Protein AF-R5ZSF4-F1 (afdb_monomer)

Structure (mmCIF, N/CA/C/O backbone):
data_AF-R5ZSF4-F1
#
_entry.id   AF-R5ZSF4-F1
#
loop_
_atom_site.group_PDB
_atom_site.id
_atom_site.type_symbol
_atom_site.label_atom_id
_atom_site.label_alt_id
_atom_site.label_comp_id
_atom_site.label_asym_id
_atom_site.label_entity_id
_atom_site.label_seq_id
_atom_site.pdbx_PDB_ins_code
_atom_site.Cartn_x
_atom_site.Cartn_y
_atom_site.Cartn_z
_atom_site.occupancy
_atom_site.B_iso_or_equiv
_atom_site.auth_seq_id
_atom_site.auth_comp_id
_atom_site.auth_asym_id
_atom_site.auth_atom_id
_atom_site.pdbx_PDB_model_num
ATOM 1 N N . MET A 1 1 ? 11.747 20.821 -6.884 1.00 38.22 1 MET A N 1
ATOM 2 C CA . MET A 1 1 ? 11.885 19.366 -7.100 1.00 38.22 1 MET A CA 1
ATOM 3 C C . MET A 1 1 ? 10.484 18.791 -7.290 1.00 38.22 1 MET A C 1
ATOM 5 O O . MET A 1 1 ? 9.864 18.367 -6.325 1.00 38.22 1 MET A O 1
ATOM 9 N N . CYS A 1 2 ? 9.921 18.909 -8.495 1.00 38.75 2 CYS A N 1
ATOM 10 C CA . CYS A 1 2 ? 8.632 18.306 -8.827 1.00 38.75 2 CYS A CA 1
ATOM 11 C C . CYS A 1 2 ? 8.958 16.976 -9.502 1.00 38.75 2 CYS A C 1
ATOM 13 O O . CYS A 1 2 ? 9.163 16.933 -10.709 1.00 38.75 2 CYS A O 1
ATOM 15 N N . ASP A 1 3 ? 9.132 15.918 -8.711 1.00 44.66 3 ASP A N 1
ATOM 16 C CA . ASP A 1 3 ? 9.223 14.565 -9.257 1.00 44.66 3 ASP A CA 1
ATOM 17 C C . ASP A 1 3 ? 7.817 14.162 -9.728 1.00 44.66 3 ASP A C 1
ATOM 19 O O . ASP A 1 3 ? 7.091 13.435 -9.047 1.00 44.66 3 ASP A O 1
ATOM 23 N N . THR A 1 4 ? 7.398 14.707 -10.869 1.00 45.44 4 THR A N 1
ATOM 24 C CA . THR A 1 4 ? 6.191 14.289 -11.578 1.00 45.44 4 THR A CA 1
ATOM 25 C C . THR A 1 4 ? 6.504 12.948 -12.225 1.00 45.44 4 THR A C 1
ATOM 27 O O . THR A 1 4 ? 6.919 12.870 -13.377 1.00 45.44 4 THR A O 1
ATOM 30 N N . TYR A 1 5 ? 6.362 11.870 -11.457 1.00 58.56 5 TYR A N 1
ATOM 31 C CA . TYR A 1 5 ? 6.172 10.559 -12.061 1.00 58.56 5 TYR A CA 1
ATOM 32 C C . TYR A 1 5 ? 4.866 10.629 -12.847 1.00 58.56 5 TYR A C 1
ATOM 34 O O . TYR A 1 5 ? 3.840 11.032 -12.303 1.00 58.56 5 TYR A O 1
ATOM 42 N N . ASN A 1 6 ? 4.926 10.296 -14.134 1.00 64.69 6 ASN A N 1
ATOM 43 C CA . ASN A 1 6 ? 3.847 10.466 -15.113 1.00 64.69 6 ASN A CA 1
ATOM 44 C C . ASN A 1 6 ? 2.663 9.503 -14.901 1.00 64.69 6 ASN A C 1
ATOM 46 O O . ASN A 1 6 ? 1.983 9.143 -15.857 1.00 64.69 6 ASN A O 1
ATOM 50 N N . TYR A 1 7 ? 2.423 9.042 -13.673 1.00 76.06 7 TYR A N 1
ATOM 51 C CA . TYR A 1 7 ? 1.328 8.133 -13.398 1.00 76.06 7 TYR A CA 1
ATOM 52 C C . TYR A 1 7 ? 0.699 8.352 -12.035 1.00 76.06 7 TYR A C 1
ATOM 54 O O . TYR A 1 7 ? 1.367 8.547 -11.017 1.00 76.06 7 TYR A O 1
ATOM 62 N N . ASN A 1 8 ? -0.624 8.260 -12.029 1.00 82.75 8 ASN A N 1
ATOM 63 C CA . ASN A 1 8 ? -1.402 8.294 -10.811 1.00 82.75 8 ASN A CA 1
ATOM 64 C C . ASN A 1 8 ? -1.445 6.901 -10.187 1.00 82.75 8 ASN A C 1
ATOM 66 O O . ASN A 1 8 ? -1.459 5.884 -10.884 1.00 82.75 8 ASN A O 1
ATOM 70 N N . VAL A 1 9 ? -1.469 6.867 -8.857 1.00 87.31 9 VAL A N 1
ATOM 71 C CA . VAL A 1 9 ? -1.718 5.656 -8.074 1.00 87.31 9 VAL A CA 1
ATOM 72 C C . VAL A 1 9 ? -3.030 5.846 -7.335 1.00 87.31 9 VAL A C 1
ATOM 74 O O . VAL A 1 9 ? -3.167 6.770 -6.532 1.00 87.31 9 VAL A O 1
ATOM 77 N N . THR A 1 10 ? -3.967 4.942 -7.578 1.00 89.44 10 THR A N 1
ATOM 78 C CA . THR A 1 10 ? -5.279 4.925 -6.942 1.00 89.44 10 THR A CA 1
ATOM 79 C C . THR A 1 10 ? -5.320 3.766 -5.963 1.00 89.44 10 THR A C 1
ATOM 81 O O . THR A 1 10 ? -5.016 2.631 -6.316 1.00 89.44 10 THR A O 1
ATOM 84 N N . VAL A 1 11 ? -5.686 4.036 -4.711 1.00 92.12 11 VAL A N 1
ATOM 85 C CA . VAL A 1 11 ? -5.854 2.994 -3.693 1.00 92.12 11 VAL A CA 1
ATOM 86 C C . VAL A 1 11 ? -7.314 2.925 -3.291 1.00 92.12 11 VAL A C 1
ATOM 88 O O . VAL A 1 11 ? -7.892 3.912 -2.843 1.00 92.12 11 VAL A O 1
ATOM 91 N N . THR A 1 12 ? -7.884 1.738 -3.435 1.00 91.88 12 THR A N 1
ATOM 92 C CA . THR A 1 12 ? -9.226 1.392 -2.984 1.00 91.88 12 THR A CA 1
ATOM 93 C C . THR A 1 12 ? -9.105 0.552 -1.726 1.00 91.88 12 THR A C 1
ATOM 95 O O . THR A 1 12 ? -8.381 -0.444 -1.702 1.00 91.88 12 THR A O 1
ATOM 98 N N . ILE A 1 13 ? -9.812 0.954 -0.677 1.00 91.94 13 ILE A N 1
ATOM 99 C CA . ILE A 1 13 ? -9.925 0.181 0.556 1.00 91.94 13 ILE A CA 1
ATOM 100 C C . ILE A 1 13 ? -11.382 -0.191 0.779 1.00 91.94 13 ILE A C 1
ATOM 102 O O . ILE A 1 13 ? -12.281 0.586 0.457 1.00 91.94 13 ILE A O 1
ATOM 106 N N . VAL A 1 14 ? -11.608 -1.366 1.351 1.00 92.12 14 VAL A N 1
ATOM 107 C CA . VAL A 1 14 ? -12.930 -1.806 1.795 1.00 92.12 14 VAL A CA 1
ATOM 108 C C . VAL A 1 14 ? -12.880 -1.917 3.306 1.00 92.12 14 VAL A C 1
ATOM 110 O O . VAL A 1 14 ? -12.005 -2.597 3.841 1.00 92.12 14 VAL A O 1
ATOM 113 N N . ILE A 1 15 ? -13.789 -1.226 3.987 1.00 90.25 15 ILE A N 1
ATOM 114 C CA . ILE A 1 15 ? -13.932 -1.273 5.442 1.00 90.25 15 ILE A CA 1
ATOM 115 C C . ILE A 1 15 ? -15.275 -1.926 5.749 1.00 90.25 15 ILE A C 1
ATOM 117 O O . ILE A 1 15 ? -16.298 -1.542 5.181 1.00 90.25 15 ILE A O 1
ATOM 121 N N . SER A 1 16 ? -15.265 -2.927 6.622 1.00 90.94 16 SER A N 1
ATOM 122 C CA . SER A 1 16 ? -16.472 -3.583 7.119 1.00 90.94 16 SER A CA 1
ATOM 123 C C . SER A 1 16 ? -16.489 -3.476 8.639 1.00 90.94 16 SER A C 1
ATOM 125 O O . SER A 1 16 ? -15.577 -3.962 9.309 1.00 90.94 16 SER A O 1
ATOM 127 N N . GLY A 1 17 ? -17.492 -2.781 9.180 1.00 87.19 17 GLY A N 1
ATOM 128 C CA . GLY A 1 17 ? -17.481 -2.359 10.581 1.00 87.19 17 GLY A CA 1
ATOM 129 C C . GLY A 1 17 ? -16.327 -1.388 10.834 1.00 87.19 17 GLY A C 1
ATOM 130 O O . GLY A 1 17 ? -16.300 -0.311 10.247 1.00 87.19 17 GLY A O 1
ATOM 131 N N . ASP A 1 18 ? -15.356 -1.809 11.648 1.00 85.31 18 ASP A N 1
ATOM 132 C CA . ASP A 1 18 ? -14.181 -1.012 12.038 1.00 85.31 18 ASP A CA 1
ATOM 133 C C . ASP A 1 18 ? -12.850 -1.517 11.455 1.00 85.31 18 ASP A C 1
ATOM 135 O O . ASP A 1 18 ? -11.786 -0.956 11.743 1.00 85.31 18 ASP A O 1
ATOM 139 N N . VAL A 1 19 ? -12.891 -2.571 10.632 1.00 89.12 19 VAL A N 1
ATOM 140 C CA . VAL A 1 19 ? -11.695 -3.223 10.082 1.00 89.12 19 VAL A CA 1
ATOM 141 C C . VAL A 1 19 ? -11.641 -3.119 8.563 1.00 89.12 19 VAL A C 1
ATOM 143 O O . VAL A 1 19 ? -12.646 -3.239 7.861 1.00 89.12 19 VAL A O 1
ATOM 146 N N . ILE A 1 20 ? -10.438 -2.910 8.041 1.00 91.38 20 ILE A N 1
ATOM 147 C CA . ILE A 1 20 ? -10.150 -2.969 6.612 1.00 91.38 20 ILE A CA 1
ATOM 148 C C . ILE A 1 20 ? -10.152 -4.439 6.204 1.00 91.38 20 ILE A C 1
ATOM 150 O O . ILE A 1 20 ? -9.367 -5.232 6.724 1.00 91.38 20 ILE A O 1
ATOM 154 N N . THR A 1 21 ? -11.018 -4.795 5.265 1.00 92.88 21 THR A N 1
ATOM 155 C CA . THR A 1 21 ? -11.162 -6.158 4.742 1.00 92.88 21 THR A CA 1
ATOM 156 C C . THR A 1 21 ? -10.440 -6.352 3.415 1.00 92.88 21 THR A C 1
ATOM 158 O O . THR A 1 21 ? -10.105 -7.479 3.061 1.00 92.88 21 THR A O 1
ATOM 161 N N . SER A 1 22 ? -10.171 -5.270 2.682 1.00 92.44 22 SER A N 1
ATOM 162 C CA . SER A 1 22 ? -9.430 -5.327 1.425 1.00 92.44 22 SER A CA 1
ATOM 163 C C . SER A 1 22 ? -8.680 -4.030 1.152 1.00 92.44 22 SER A C 1
ATOM 165 O O . SER A 1 22 ? -9.161 -2.939 1.467 1.00 92.44 22 SER A O 1
ATOM 167 N N . VAL A 1 23 ? -7.504 -4.163 0.540 1.00 93.12 23 VAL A N 1
ATOM 168 C CA . VAL A 1 23 ? -6.679 -3.057 0.049 1.00 93.12 23 VAL A CA 1
ATOM 169 C C . VAL A 1 23 ? -6.238 -3.399 -1.362 1.00 93.12 23 VAL A C 1
ATOM 171 O O . VAL A 1 23 ? -5.551 -4.392 -1.587 1.00 93.12 23 VAL A O 1
ATOM 174 N N . THR A 1 24 ? -6.624 -2.574 -2.324 1.00 92.81 24 THR A N 1
ATOM 175 C CA . THR A 1 24 ? -6.261 -2.735 -3.731 1.00 92.81 24 THR A CA 1
ATOM 176 C C . THR A 1 24 ? -5.625 -1.447 -4.217 1.00 92.81 24 THR A C 1
ATOM 178 O O . THR A 1 24 ? -6.240 -0.388 -4.130 1.00 92.81 24 THR A O 1
ATOM 181 N N . ALA A 1 25 ? -4.400 -1.521 -4.735 1.00 90.94 25 ALA A N 1
ATOM 182 C CA . ALA A 1 25 ? -3.786 -0.396 -5.423 1.00 90.94 25 ALA A CA 1
ATOM 183 C C . ALA A 1 25 ? -3.773 -0.653 -6.931 1.00 90.94 25 ALA A C 1
ATOM 185 O O . ALA A 1 25 ? -3.454 -1.750 -7.393 1.00 90.94 25 ALA A O 1
ATOM 186 N N . THR A 1 26 ? -4.085 0.383 -7.697 1.00 90.81 26 THR A N 1
ATOM 187 C CA . THR A 1 26 ? -3.965 0.431 -9.152 1.00 90.81 26 THR A CA 1
ATOM 188 C C . THR A 1 26 ? -3.099 1.623 -9.538 1.00 90.81 26 THR A C 1
ATOM 190 O O . THR A 1 26 ? -2.977 2.593 -8.787 1.00 90.81 26 THR A O 1
ATOM 193 N N . SER A 1 27 ? -2.443 1.545 -10.690 1.00 87.06 27 SER A N 1
ATOM 194 C CA . SER A 1 27 ? -1.690 2.671 -11.230 1.00 87.06 27 SER A CA 1
ATOM 195 C C . SER A 1 27 ? -1.938 2.832 -1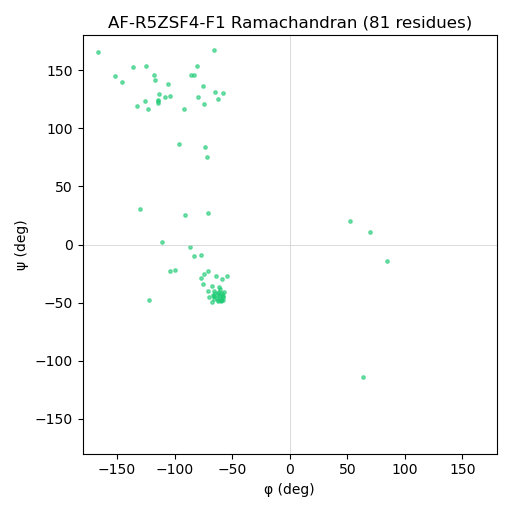2.715 1.00 87.06 27 SER A C 1
ATOM 197 O O . SER A 1 27 ? -2.210 1.859 -13.414 1.00 87.06 27 SER A O 1
ATOM 199 N N . GLU A 1 28 ? -1.789 4.063 -13.185 1.00 86.81 28 GLU A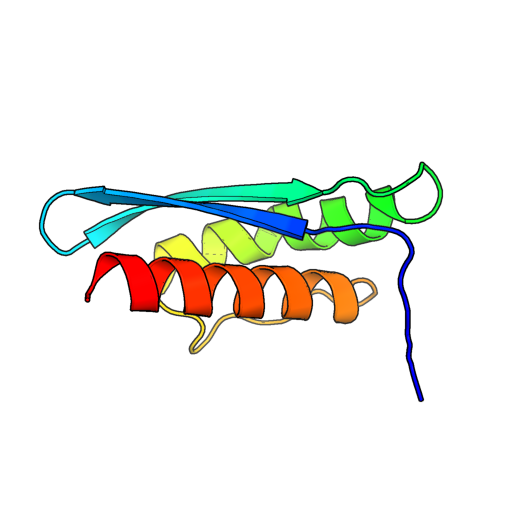 N 1
ATOM 200 C CA . GLU A 1 28 ? -1.778 4.411 -14.609 1.00 86.81 28 GLU A CA 1
ATOM 201 C C . GLU A 1 28 ? -0.344 4.386 -15.172 1.00 86.81 28 GLU A C 1
ATOM 203 O O . GLU A 1 28 ? -0.010 5.109 -16.107 1.00 86.81 28 GLU A O 1
ATOM 208 N N . ALA A 1 29 ? 0.548 3.606 -14.546 1.00 83.19 29 ALA A N 1
ATOM 209 C CA . ALA A 1 29 ? 1.961 3.555 -14.894 1.00 83.19 29 ALA A CA 1
ATOM 210 C C . ALA A 1 29 ? 2.167 2.994 -16.303 1.00 83.19 29 ALA A C 1
ATOM 212 O O . ALA A 1 29 ? 1.656 1.928 -16.644 1.00 83.19 29 ALA A O 1
ATOM 213 N N . GLY A 1 30 ? 2.977 3.689 -17.105 1.00 79.88 30 GLY A N 1
ATOM 214 C CA . GLY A 1 30 ? 3.448 3.167 -18.385 1.00 79.88 30 GLY A CA 1
ATOM 215 C C . GLY A 1 30 ? 4.366 1.953 -18.201 1.00 79.88 30 GLY A C 1
ATOM 216 O O . GLY A 1 30 ? 4.858 1.683 -17.105 1.00 79.88 30 GLY A O 1
ATOM 217 N N . ALA A 1 31 ? 4.657 1.235 -19.289 1.00 79.75 31 ALA A N 1
ATOM 218 C CA . ALA A 1 31 ? 5.432 -0.013 -19.263 1.00 79.75 31 ALA A CA 1
ATOM 219 C C . ALA A 1 31 ? 6.813 0.096 -18.577 1.00 79.75 31 ALA A C 1
ATOM 221 O O . ALA A 1 31 ? 7.308 -0.888 -18.037 1.00 79.75 31 ALA A O 1
ATOM 222 N N . GLN A 1 32 ? 7.423 1.284 -18.565 1.00 80.12 32 GLN A N 1
ATOM 223 C CA . GLN A 1 32 ? 8.717 1.525 -17.916 1.00 80.12 32 GLN A CA 1
ATOM 224 C C . GLN A 1 32 ? 8.613 1.634 -16.386 1.00 80.12 32 GLN A C 1
ATOM 226 O O . GLN A 1 32 ? 9.551 1.279 -15.676 1.00 80.12 32 GLN A O 1
ATOM 231 N N . ASP A 1 33 ? 7.468 2.093 -15.876 1.00 82.69 33 ASP A N 1
ATOM 232 C CA . ASP A 1 33 ? 7.250 2.363 -14.454 1.00 82.69 33 ASP A CA 1
ATOM 233 C C . ASP A 1 33 ? 6.397 1.294 -13.762 1.00 82.69 33 ASP A C 1
ATOM 235 O O . ASP A 1 33 ? 6.491 1.100 -12.543 1.00 82.69 33 ASP A O 1
ATOM 239 N N . VAL A 1 34 ? 5.588 0.562 -14.537 1.00 87.25 34 VAL A N 1
ATOM 240 C CA . VAL A 1 34 ? 4.672 -0.464 -14.028 1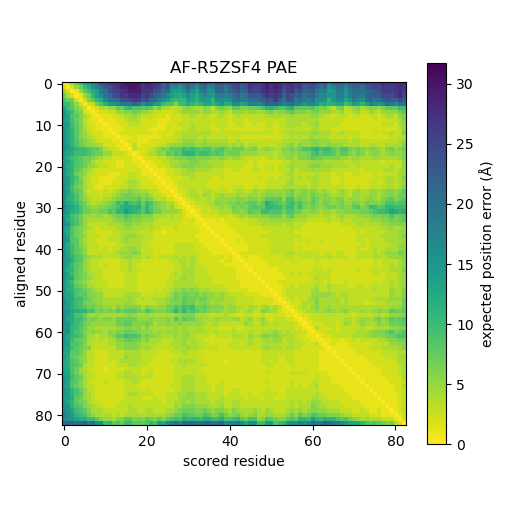.00 87.25 34 VAL A CA 1
ATOM 241 C C . VAL A 1 34 ? 5.411 -1.555 -13.258 1.00 87.25 34 VAL A C 1
ATOM 243 O O . VAL A 1 34 ? 4.874 -2.089 -12.295 1.00 87.25 34 VAL A O 1
ATOM 246 N N . GLN A 1 35 ? 6.669 -1.847 -13.605 1.00 89.50 35 GLN A N 1
ATOM 247 C CA . GLN A 1 35 ? 7.488 -2.810 -12.869 1.00 89.50 35 GLN A CA 1
ATOM 248 C C . GLN A 1 35 ? 7.709 -2.387 -11.407 1.00 89.50 35 GLN A C 1
ATOM 250 O O . GLN A 1 35 ? 7.544 -3.202 -10.500 1.00 89.50 35 GLN A O 1
ATOM 255 N N . TYR A 1 36 ? 8.000 -1.107 -11.157 1.00 88.94 36 TYR A N 1
ATOM 256 C CA . TYR A 1 36 ? 8.219 -0.586 -9.807 1.00 88.94 36 TYR A CA 1
ATOM 257 C C . TYR A 1 36 ? 6.904 -0.538 -9.036 1.00 88.94 36 TYR A C 1
ATOM 259 O O . TYR A 1 36 ? 6.849 -0.919 -7.864 1.00 88.94 36 TYR A O 1
ATOM 267 N N . PHE A 1 37 ? 5.823 -0.141 -9.711 1.00 90.12 37 PHE A N 1
ATOM 268 C CA . PHE A 1 37 ? 4.496 -0.209 -9.124 1.00 90.12 37 PHE A CA 1
ATOM 269 C C . PHE A 1 37 ? 4.125 -1.643 -8.741 1.00 90.12 37 PHE A C 1
ATOM 271 O O . PHE A 1 37 ? 3.731 -1.864 -7.603 1.00 90.12 37 PHE A O 1
ATOM 278 N N . ASN A 1 38 ? 4.312 -2.619 -9.628 1.00 91.25 38 ASN A N 1
ATOM 279 C CA . ASN A 1 38 ? 3.988 -4.023 -9.378 1.00 91.25 38 ASN A CA 1
ATOM 280 C C . ASN A 1 38 ? 4.796 -4.594 -8.210 1.00 91.25 38 ASN A C 1
ATOM 282 O O . ASN A 1 38 ? 4.233 -5.280 -7.358 1.00 91.25 38 ASN A O 1
ATOM 286 N N . MET A 1 39 ? 6.086 -4.257 -8.113 1.00 91.94 39 MET A N 1
ATOM 287 C CA . MET A 1 39 ? 6.919 -4.639 -6.969 1.00 91.94 39 MET A CA 1
ATOM 288 C C . MET A 1 39 ? 6.356 -4.113 -5.643 1.00 91.94 39 MET A C 1
ATOM 290 O O . MET A 1 39 ? 6.313 -4.851 -4.658 1.00 91.94 39 MET A O 1
ATOM 294 N N . ALA A 1 40 ? 5.911 -2.854 -5.611 1.00 91.88 40 ALA A N 1
ATOM 295 C CA . ALA A 1 40 ? 5.277 -2.277 -4.430 1.00 91.88 40 ALA A CA 1
ATOM 296 C C . ALA A 1 40 ? 3.882 -2.875 -4.178 1.00 91.88 40 ALA A C 1
ATOM 298 O O . ALA A 1 40 ? 3.577 -3.263 -3.052 1.00 91.88 40 ALA A O 1
ATOM 299 N N . ASN A 1 41 ? 3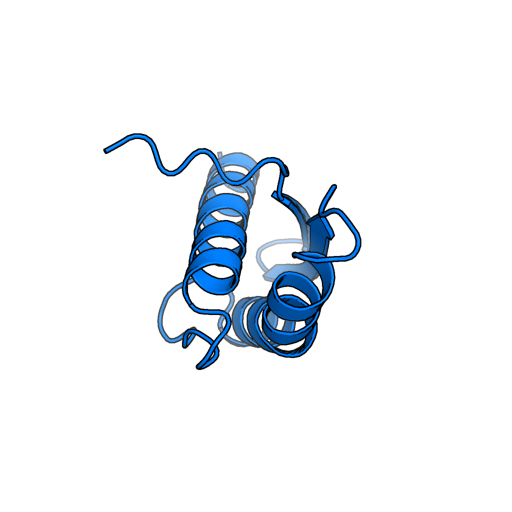.057 -3.008 -5.216 1.00 91.56 41 ASN A N 1
ATOM 300 C CA . ASN A 1 41 ? 1.688 -3.519 -5.160 1.00 91.56 41 ASN A CA 1
ATOM 301 C C . ASN A 1 41 ? 1.622 -4.989 -4.714 1.00 91.56 41 ASN A C 1
ATOM 303 O O . ASN A 1 41 ? 0.652 -5.406 -4.095 1.00 91.56 41 ASN A O 1
ATOM 307 N N . ALA A 1 42 ? 2.676 -5.769 -4.954 1.00 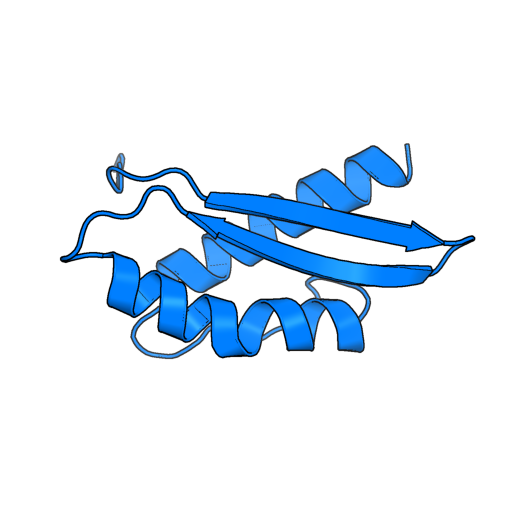92.19 42 ALA A N 1
ATOM 308 C CA . ALA A 1 42 ? 2.759 -7.150 -4.490 1.00 92.19 42 ALA A CA 1
ATOM 309 C C . ALA A 1 42 ? 2.941 -7.281 -2.964 1.00 92.19 42 ALA A C 1
ATOM 311 O O . ALA A 1 42 ? 2.642 -8.335 -2.407 1.00 92.19 42 ALA A O 1
ATOM 312 N N . LYS A 1 43 ? 3.456 -6.248 -2.279 1.00 91.62 43 LYS A N 1
ATOM 313 C CA . LYS A 1 43 ? 3.815 -6.324 -0.847 1.00 91.62 43 LYS A CA 1
ATOM 314 C C . LYS A 1 43 ? 3.088 -5.300 0.018 1.00 91.62 43 LYS A C 1
ATOM 316 O O . LYS A 1 43 ? 2.533 -5.651 1.055 1.00 91.62 43 LYS A O 1
ATOM 321 N N . VAL A 1 44 ? 3.071 -4.042 -0.412 1.00 93.19 44 VAL A N 1
ATOM 322 C CA . VAL A 1 44 ? 2.580 -2.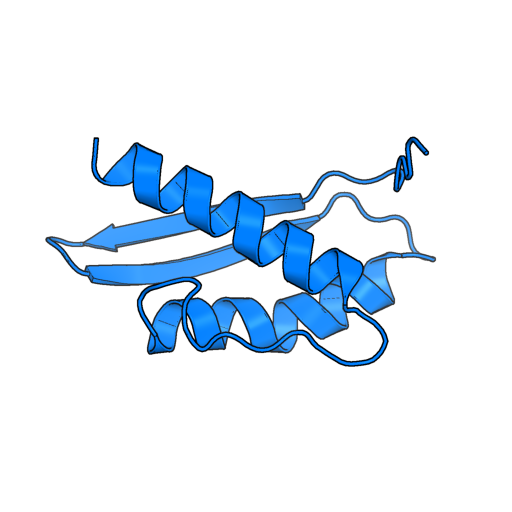907 0.379 1.00 93.19 44 VAL A CA 1
ATOM 323 C C . VAL A 1 44 ? 1.088 -3.038 0.719 1.00 93.19 44 VAL A C 1
ATOM 325 O O . VAL A 1 44 ? 0.765 -2.899 1.895 1.00 93.19 44 VAL A O 1
ATOM 328 N N . PRO A 1 45 ? 0.166 -3.358 -0.213 1.00 92.25 45 PRO A N 1
ATOM 329 C CA . PRO A 1 45 ? -1.250 -3.560 0.115 1.00 92.25 45 PRO A CA 1
ATOM 330 C C . PRO A 1 45 ? -1.491 -4.676 1.134 1.00 92.25 45 PRO A C 1
ATOM 332 O O . PRO A 1 45 ? -2.276 -4.494 2.060 1.00 92.25 45 PRO A O 1
ATOM 335 N N . ALA A 1 46 ? -0.782 -5.802 1.008 1.00 91.44 46 ALA A N 1
ATOM 336 C CA . ALA A 1 46 ? -0.894 -6.917 1.947 1.00 91.44 46 ALA A CA 1
ATOM 337 C C . ALA A 1 46 ? -0.410 -6.522 3.351 1.00 91.44 46 ALA A C 1
ATOM 339 O O . ALA A 1 46 ? -1.062 -6.835 4.343 1.00 91.44 46 ALA A O 1
ATOM 340 N N . GLN A 1 47 ? 0.693 -5.772 3.438 1.00 93.00 47 GLN A N 1
ATOM 341 C CA . GLN A 1 47 ? 1.186 -5.226 4.704 1.00 93.00 47 GLN A CA 1
ATOM 342 C C . GLN A 1 47 ? 0.230 -4.185 5.304 1.00 93.00 47 GLN A C 1
ATOM 344 O O . GLN A 1 47 ? 0.009 -4.196 6.509 1.00 93.00 47 GLN A O 1
ATOM 349 N N . LEU A 1 48 ? -0.369 -3.314 4.485 1.00 91.81 48 LEU A N 1
ATOM 350 C CA . LEU A 1 48 ? -1.373 -2.339 4.934 1.00 91.81 48 LEU A CA 1
ATOM 351 C C . LEU A 1 48 ? -2.617 -3.033 5.494 1.00 91.81 48 LEU A C 1
ATOM 353 O O . LEU A 1 48 ? -3.141 -2.609 6.522 1.00 91.81 48 LEU A O 1
ATOM 357 N N . LEU A 1 49 ? -3.066 -4.107 4.839 1.00 91.19 49 LEU A N 1
ATOM 358 C CA . LEU A 1 49 ? -4.177 -4.928 5.307 1.00 91.19 49 LEU A CA 1
ATOM 359 C C . LEU A 1 49 ? -3.828 -5.639 6.622 1.00 91.19 49 LEU A C 1
ATOM 361 O O . LEU A 1 49 ? -4.631 -5.624 7.550 1.00 91.19 49 LEU A O 1
ATOM 365 N N . ALA A 1 50 ? -2.630 -6.213 6.734 1.00 91.50 50 ALA A N 1
ATOM 366 C CA . ALA A 1 50 ? -2.188 -6.890 7.953 1.00 91.50 50 ALA A CA 1
ATOM 367 C C . ALA A 1 50 ? -2.028 -5.922 9.139 1.00 91.50 50 ALA A C 1
ATOM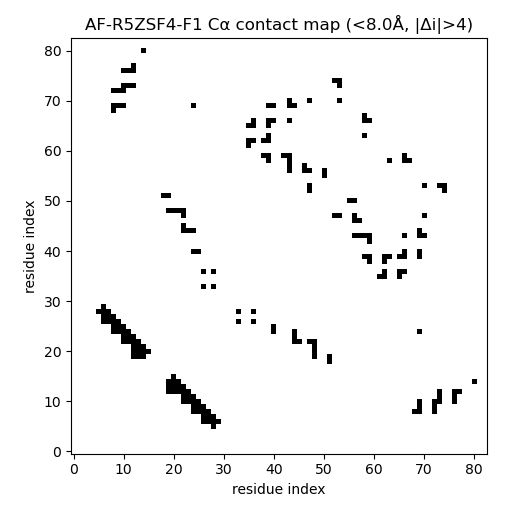 369 O O . ALA A 1 50 ? -2.493 -6.208 10.239 1.00 91.50 50 ALA A O 1
ATOM 370 N N . ASN A 1 51 ? -1.421 -4.755 8.910 1.00 91.44 51 ASN A N 1
ATOM 371 C CA . ASN A 1 51 ? -1.167 -3.759 9.954 1.00 91.44 51 ASN A CA 1
ATOM 372 C C . ASN A 1 51 ? -2.368 -2.850 10.236 1.00 91.44 51 ASN A C 1
ATOM 374 O O . ASN A 1 51 ? -2.309 -2.044 11.168 1.00 91.44 51 ASN A O 1
ATOM 378 N N . GLN A 1 52 ? -3.411 -2.903 9.399 1.00 89.38 52 GLN A N 1
ATOM 379 C CA . GLN A 1 52 ? -4.579 -2.013 9.450 1.00 89.38 52 GLN A CA 1
ATOM 380 C C . GLN A 1 52 ? -4.206 -0.514 9.466 1.00 89.38 52 GLN A C 1
ATOM 382 O O . GLN A 1 52 ? -4.975 0.340 9.906 1.00 89.38 52 GLN A O 1
ATOM 387 N N . SER A 1 53 ? -2.993 -0.177 9.026 1.00 89.00 53 SER A N 1
ATOM 388 C CA . SER A 1 53 ? -2.414 1.160 9.108 1.00 89.00 53 SER A CA 1
ATOM 389 C C . SER A 1 53 ? -1.170 1.257 8.227 1.00 89.00 53 SER A C 1
ATOM 391 O O . SER A 1 53 ? -0.599 0.252 7.811 1.00 89.00 53 SER A O 1
ATOM 393 N N . THR A 1 54 ? -0.709 2.481 7.966 1.00 87.94 54 THR A N 1
ATOM 394 C CA . THR A 1 54 ? 0.590 2.715 7.314 1.00 87.94 54 THR A CA 1
ATOM 395 C C . THR A 1 54 ? 1.778 2.539 8.260 1.00 87.94 54 THR A C 1
ATOM 397 O O . THR A 1 54 ? 2.921 2.596 7.808 1.00 87.94 54 THR A O 1
ATOM 400 N N . SER A 1 55 ? 1.530 2.383 9.564 1.00 86.00 55 SER A N 1
ATOM 401 C CA . SER A 1 55 ? 2.583 2.181 10.556 1.00 86.00 55 SER A CA 1
ATOM 402 C C . SER A 1 55 ? 3.111 0.752 10.455 1.00 86.00 55 SER A C 1
ATOM 404 O O . SER A 1 55 ? 2.339 -0.186 10.276 1.00 86.00 55 SER A O 1
ATOM 406 N N . GLY A 1 56 ? 4.433 0.581 10.506 1.00 83.19 56 GLY A N 1
ATOM 407 C CA . GLY A 1 56 ? 5.071 -0.732 10.350 1.00 83.19 56 GLY A CA 1
ATOM 408 C C . GLY A 1 56 ? 4.989 -1.326 8.938 1.00 83.19 56 GLY A C 1
ATOM 409 O O . GLY A 1 56 ? 5.284 -2.502 8.754 1.00 83.19 56 GLY A O 1
ATOM 410 N N . VAL A 1 57 ? 4.559 -0.549 7.935 1.00 89.38 57 VAL A N 1
ATOM 411 C CA . VAL A 1 57 ? 4.596 -0.973 6.530 1.00 89.38 57 VAL A CA 1
ATOM 412 C C . VAL A 1 57 ? 5.911 -0.517 5.920 1.00 89.38 57 VAL A C 1
ATOM 414 O O . VAL A 1 57 ? 6.147 0.687 5.775 1.00 89.38 57 VAL A O 1
ATOM 417 N N . ASP A 1 58 ? 6.744 -1.465 5.509 1.00 89.69 58 ASP A N 1
ATOM 418 C CA . ASP A 1 58 ? 8.040 -1.183 4.899 1.00 89.69 58 ASP A CA 1
ATOM 419 C C . ASP A 1 58 ? 7.918 -0.814 3.420 1.00 89.69 58 ASP A C 1
ATOM 421 O O . ASP A 1 58 ? 6.935 -1.095 2.737 1.00 89.69 58 ASP A O 1
ATOM 425 N N . SER A 1 59 ? 8.882 -0.048 2.914 1.00 89.12 59 SER A N 1
ATOM 426 C CA . SER A 1 59 ? 8.982 0.215 1.475 1.00 89.12 59 SER A CA 1
ATOM 427 C C . SER A 1 59 ? 9.762 -0.895 0.786 1.00 89.12 59 SER A C 1
ATOM 429 O O . SER A 1 59 ? 10.738 -1.398 1.336 1.00 89.12 59 SER A O 1
ATOM 431 N N . VAL A 1 60 ? 9.390 -1.223 -0.448 1.00 89.44 60 VAL A N 1
ATOM 432 C CA . VAL A 1 60 ? 10.106 -2.222 -1.245 1.00 89.44 60 VAL A CA 1
ATOM 433 C C . VAL A 1 60 ? 11.358 -1.597 -1.863 1.00 89.44 60 VAL A C 1
ATOM 435 O O . VAL A 1 60 ? 11.270 -0.570 -2.538 1.00 89.44 60 VAL A O 1
ATOM 438 N N . SER A 1 61 ? 12.521 -2.220 -1.659 1.00 87.00 61 SER A N 1
ATOM 439 C CA . SER A 1 61 ? 13.785 -1.802 -2.280 1.00 87.00 61 SER A CA 1
ATOM 440 C C . SER A 1 61 ? 13.674 -1.805 -3.806 1.00 87.00 61 SER A C 1
ATOM 442 O O . SER A 1 61 ? 13.193 -2.770 -4.395 1.00 87.00 61 SER A O 1
ATOM 444 N N . GLY A 1 62 ? 14.081 -0.706 -4.446 1.00 84.56 62 GLY A N 1
ATOM 445 C CA . GLY A 1 62 ? 13.907 -0.489 -5.890 1.00 84.56 62 GLY A CA 1
ATOM 446 C C . GLY A 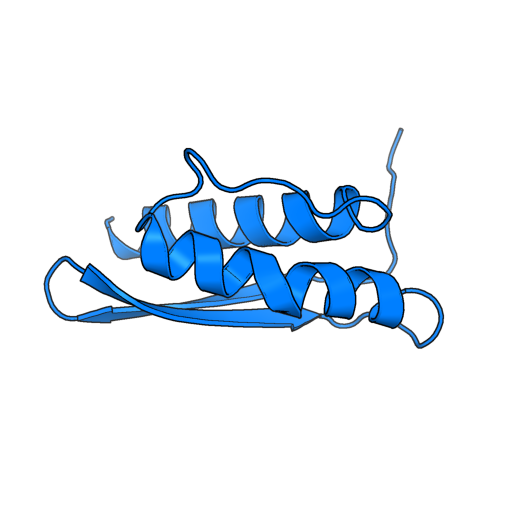1 62 ? 12.535 0.072 -6.286 1.00 84.56 62 GLY A C 1
ATOM 447 O O . GLY A 1 62 ? 12.394 0.602 -7.378 1.00 84.56 62 GLY A O 1
ATOM 448 N N . ALA A 1 63 ? 11.548 0.052 -5.386 1.00 89.25 63 ALA A N 1
ATOM 449 C CA . ALA A 1 63 ? 10.207 0.603 -5.596 1.00 89.25 63 ALA A CA 1
ATOM 450 C C . ALA A 1 63 ? 9.780 1.526 -4.441 1.00 89.25 63 ALA A C 1
ATOM 452 O O . ALA A 1 63 ? 8.597 1.631 -4.100 1.00 89.25 63 ALA A O 1
ATOM 453 N N . THR A 1 64 ? 10.743 2.205 -3.810 1.00 89.00 64 THR A N 1
ATOM 454 C CA . THR A 1 64 ? 10.511 3.055 -2.633 1.00 89.00 64 THR A CA 1
ATOM 455 C C . THR A 1 64 ? 9.483 4.146 -2.915 1.00 89.00 64 THR A C 1
ATOM 457 O O . THR A 1 64 ? 8.599 4.393 -2.097 1.00 89.00 64 THR A O 1
ATOM 460 N N . LYS A 1 65 ? 9.547 4.765 -4.099 1.00 86.12 65 LYS A N 1
ATOM 461 C CA . LYS A 1 65 ? 8.622 5.836 -4.482 1.00 86.12 65 LYS A CA 1
ATOM 462 C C . LYS A 1 65 ? 7.193 5.326 -4.667 1.00 86.12 65 LYS A C 1
ATOM 464 O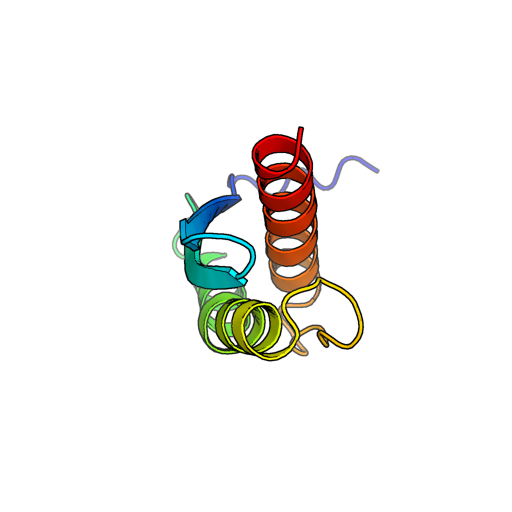 O . LYS A 1 65 ? 6.290 5.861 -4.029 1.00 86.12 65 LYS A O 1
ATOM 469 N N . SER A 1 66 ? 6.997 4.249 -5.430 1.00 88.81 66 SER A N 1
ATOM 470 C CA . SER A 1 66 ? 5.684 3.610 -5.599 1.00 88.81 66 SER A CA 1
ATOM 471 C C . SER A 1 66 ? 5.127 3.106 -4.264 1.00 88.81 66 SER A C 1
ATOM 473 O O . SER A 1 66 ? 3.949 3.294 -3.973 1.00 88.81 66 SER A O 1
ATOM 475 N N . SER A 1 67 ? 5.987 2.561 -3.397 1.00 91.56 67 SER A N 1
ATOM 476 C CA . SER A 1 67 ? 5.601 2.140 -2.045 1.00 91.56 67 SER A CA 1
ATOM 477 C C . SER A 1 67 ? 5.065 3.309 -1.221 1.00 91.56 67 SER A C 1
ATOM 479 O O . SER A 1 67 ? 4.013 3.200 -0.594 1.00 91.56 67 SER A O 1
ATOM 481 N N . ASN A 1 68 ? 5.759 4.448 -1.241 1.00 90.06 68 ASN A N 1
ATOM 482 C CA . ASN A 1 68 ? 5.328 5.648 -0.527 1.00 90.06 68 ASN A CA 1
ATOM 483 C C . ASN A 1 68 ? 4.044 6.245 -1.122 1.00 90.06 68 ASN A C 1
ATOM 485 O O . ASN A 1 68 ? 3.199 6.717 -0.363 1.00 90.06 68 ASN A O 1
ATOM 489 N N . ALA A 1 69 ? 3.861 6.181 -2.445 1.00 89.69 69 ALA A N 1
ATOM 490 C CA . ALA A 1 69 ? 2.629 6.610 -3.106 1.00 89.69 69 ALA A CA 1
ATOM 491 C C . ALA A 1 69 ? 1.421 5.774 -2.651 1.00 89.69 69 ALA A C 1
ATOM 493 O O . ALA A 1 69 ? 0.422 6.349 -2.220 1.00 89.69 69 ALA A O 1
ATOM 494 N N . ILE A 1 70 ? 1.541 4.439 -2.641 1.00 91.44 70 ILE A N 1
ATOM 495 C CA . ILE A 1 70 ? 0.483 3.534 -2.157 1.00 91.44 70 ILE A CA 1
ATOM 496 C C . ILE A 1 70 ? 0.164 3.819 -0.685 1.00 91.44 70 ILE A C 1
ATOM 498 O O . ILE A 1 70 ? -1.002 3.995 -0.339 1.00 91.44 70 ILE A O 1
ATOM 502 N N . LYS A 1 71 ? 1.180 3.932 0.184 1.00 91.69 71 LYS A N 1
ATOM 503 C CA . LYS A 1 71 ? 0.974 4.247 1.612 1.00 91.69 71 LYS A CA 1
ATOM 504 C C . LYS A 1 71 ? 0.241 5.571 1.801 1.00 91.69 71 LYS A C 1
ATOM 506 O O . LYS A 1 71 ? -0.686 5.658 2.600 1.00 91.69 71 LYS A O 1
ATOM 511 N N . LYS A 1 72 ? 0.646 6.605 1.062 1.00 91.06 72 LYS A N 1
ATOM 512 C CA . LYS A 1 72 ? 0.042 7.934 1.152 1.00 91.06 72 LYS A CA 1
ATOM 513 C C . LYS A 1 72 ? -1.410 7.916 0.668 1.00 91.06 72 LYS A C 1
ATOM 515 O O . LYS A 1 72 ? -2.278 8.425 1.371 1.00 91.06 72 LYS A O 1
ATOM 520 N N . ALA A 1 73 ? -1.685 7.290 -0.476 1.00 91.50 73 ALA A N 1
ATOM 521 C CA . ALA A 1 73 ? -3.038 7.136 -1.007 1.00 91.50 73 ALA A CA 1
ATOM 522 C C . ALA A 1 73 ? -3.938 6.331 -0.054 1.00 91.50 73 ALA A C 1
ATOM 524 O O . ALA A 1 73 ? -5.044 6.767 0.261 1.00 91.50 73 ALA A O 1
ATOM 525 N N . PHE A 1 74 ? -3.429 5.223 0.492 1.00 91.69 74 PHE A N 1
ATOM 526 C CA . PHE A 1 74 ? -4.113 4.448 1.523 1.00 91.69 74 PHE A CA 1
ATOM 527 C C . PHE A 1 74 ? -4.434 5.291 2.761 1.00 91.69 74 PHE A C 1
ATOM 529 O O . PHE A 1 74 ? -5.565 5.269 3.233 1.00 91.69 74 PHE A O 1
ATOM 536 N N . TYR A 1 75 ? -3.465 6.053 3.281 1.00 91.19 75 TYR A N 1
ATOM 537 C CA . TYR A 1 75 ? -3.666 6.892 4.463 1.00 91.19 75 TYR A CA 1
ATOM 538 C C . TYR A 1 75 ? -4.806 7.893 4.257 1.00 91.19 75 TYR A C 1
ATOM 540 O O . TYR A 1 75 ? -5.660 8.043 5.130 1.00 91.19 75 TYR A O 1
ATOM 548 N N . TYR A 1 76 ? -4.854 8.550 3.095 1.00 90.75 76 TYR A N 1
ATOM 549 C CA . TYR A 1 76 ? -5.947 9.465 2.772 1.00 90.75 76 TYR A CA 1
ATOM 550 C C . TYR A 1 76 ? -7.285 8.746 2.617 1.00 90.75 76 TYR A C 1
ATOM 552 O O . TYR A 1 76 ? -8.276 9.234 3.159 1.00 90.75 76 TYR A O 1
ATOM 560 N N . ALA A 1 77 ? -7.325 7.600 1.932 1.00 89.62 77 ALA A N 1
ATOM 561 C CA . ALA A 1 77 ? -8.543 6.805 1.791 1.00 89.62 77 ALA A CA 1
ATOM 562 C C . ALA A 1 77 ? -9.074 6.359 3.163 1.00 89.62 77 ALA A C 1
ATOM 564 O O . ALA A 1 77 ? -10.239 6.586 3.477 1.00 89.62 77 ALA A O 1
ATOM 565 N N . TYR A 1 78 ? -8.202 5.828 4.022 1.00 88.81 78 TYR A N 1
ATOM 566 C CA . TYR A 1 78 ? -8.548 5.371 5.368 1.00 88.81 78 TYR A CA 1
ATOM 567 C C . TYR A 1 78 ? -9.030 6.511 6.259 1.00 88.81 78 TYR A C 1
ATOM 569 O O . TYR A 1 78 ? -10.071 6.409 6.904 1.00 88.81 78 TYR A O 1
ATOM 577 N N . LYS A 1 79 ? -8.311 7.638 6.248 1.00 89.12 79 LYS A N 1
ATOM 578 C CA . LYS A 1 79 ? -8.709 8.841 6.982 1.00 89.12 79 LYS A CA 1
ATOM 579 C C . LYS A 1 79 ? -10.050 9.394 6.497 1.00 89.12 79 LYS A C 1
ATOM 581 O O . LYS A 1 79 ? -10.804 9.912 7.310 1.00 89.12 79 LYS A O 1
ATOM 586 N N . SER A 1 80 ? -10.327 9.312 5.197 1.00 88.00 80 SER A N 1
ATOM 587 C CA . SER A 1 80 ? -11.586 9.795 4.619 1.00 88.00 80 SER A CA 1
ATOM 588 C C . SER A 1 80 ? -12.748 8.852 4.916 1.00 88.00 80 SER A C 1
ATOM 590 O O . SER A 1 80 ? -13.851 9.327 5.131 1.00 88.00 80 SER A O 1
ATOM 592 N N . ALA A 1 81 ? -12.499 7.542 4.974 1.00 84.25 81 ALA A N 1
ATOM 593 C CA . ALA A 1 81 ? -13.507 6.540 5.307 1.00 84.25 81 ALA A CA 1
ATOM 594 C C . ALA A 1 81 ? -13.879 6.517 6.802 1.00 84.25 81 ALA A C 1
ATOM 596 O O . ALA A 1 81 ? -14.978 6.101 7.146 1.00 84.25 81 ALA A O 1
ATOM 597 N N . LYS A 1 82 ? -12.979 6.967 7.687 1.00 78.38 82 LYS A N 1
ATOM 598 C CA . LYS A 1 82 ? -13.240 7.144 9.129 1.00 78.38 82 LYS A CA 1
ATOM 599 C C . LYS A 1 82 ? -13.844 8.502 9.508 1.00 78.38 82 LYS A C 1
ATOM 601 O O . LYS A 1 82 ? -14.032 8.759 10.696 1.00 78.38 82 LYS A O 1
ATOM 606 N N . LYS A 1 83 ? -14.039 9.390 8.536 1.00 57.94 83 LYS A N 1
ATOM 607 C CA . LYS A 1 83 ? -14.559 10.739 8.755 1.00 57.94 83 LYS A CA 1
ATOM 608 C C . LYS A 1 83 ? -16.081 10.725 8.782 1.00 57.94 83 LYS A C 1
ATOM 610 O O . LYS A 1 83 ? -16.627 11.500 9.593 1.00 57.94 83 LYS A O 1
#

Radius of gyration: 12.49 Å; Cα contacts (8 Å, |Δi|>4): 110; chains: 1; bounding box: 31×26×31 Å

pLDDT: mean 85.63, std 11.8, range [38.22, 93.19]

Foldseek 3Di:
DPPCQVKAKAWDWDDDPHATPFIAIDMPHDPVCVVLLVQLRVALRVVCRVVVALPPRDAGVVNNPSNVNSRVNVRVNSVVVVD

InterPro domains:
  IPR007329 FMN-binding [PF04205] (5-78)
  IPR007329 FMN-binding [SM00900] (4-81)

Solvent-accessible surface area (backbone atoms only — not comparable to full-atom values): 4826 Å² total; per-residue (Å²): 136,81,84,73,64,92,45,58,67,50,47,51,74,40,70,58,93,92,42,62,78,44,52,48,72,48,66,62,45,51,86,87,48,34,60,32,40,49,59,10,57,73,46,42,34,60,39,32,46,73,55,70,34,69,64,96,48,74,63,37,88,91,11,46,65,44,24,50,50,52,45,53,36,39,51,52,46,53,55,59,75,74,103

Nearest PDB structures (foldseek):
  8p2a-assembly1_A  TM=7.018E-01  e=9.136E-02  Streptomyces azureus
  4eb7-assembly1_C  TM=4.581E-01  e=1.695E+00  Archaeoglobus fulgidus DSM 4304
  5tre-assembly1_i  TM=4.765E-01  e=3.692E+00  Saccharomyces cerevisiae

Mean predicted aligned error: 5.2 Å

Organism: NCBI:txid1263077

Secondary structure (DSSP, 8-state):
-----S--EEEEEEEETTEEEEEEEEE---TTTHHHHHHHHTTHHHHHHHHTSSTTPPPPTT-HHHHHHHHHHHHHHHHHHT-

Sequence (83 aa):
MCDTYNYNVTVTIVISGDVITSVTATSEAGAQDVQYFNMANAKVPAQLLANQSTSGVDSVSGATKSSNAIKKAFYYAYKSAKK